Protein 4LUA (pdb70)

Nearest PDB structures (foldseek):
  4lua-assembly1_A  TM=1.006E+00  e=2.591E-33  Staphylococcus aureus subsp. aureus Mu50
  3g8w-assembly1_A  TM=9.025E-01  e=7.851E-16  Staphylococcus epidermidis ATCC 12228
  6vfn-assembly1_A  TM=7.934E-01  e=1.451E-07  Bacillus thuringiensis
  3pzj-assembly1_B  TM=7.768E-01  e=7.915E-08  Chromobacterium violaceum
  3pzj-assembly1_A  TM=7.759E-01  e=3.603E-07  Chromobacterium violaceum

Sequence (156 aa):
AMMIEIKTLTNNDFNEEYKRLVSTVNEEFTQDSHYSQTMTDTLIHDILNKCIVFGCYENETLIATAALEQIREHKSLIKYNFVTNNDKSINSELINFIINYARQNNYESLLTSIVSNNIGAKVFYSSALGFDILGFEKNAIKIGNTYFDEHWLFYDLIN

Radius of gyration: 14.68 Å; Cα contacts (8 Å, |Δi|>4): 293; chains: 1; bounding b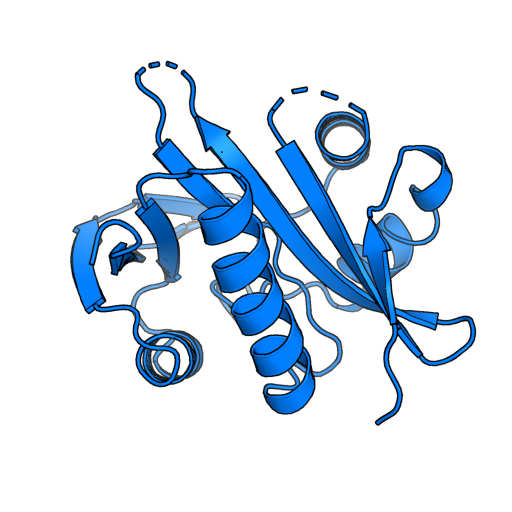ox: 32×39×36 Å

InterPro domains:
  IPR000182 GNAT domain [PS51186] (2-163)
  IPR016181 Acyl-CoA N-acyltransferase [SSF55729] (1-159)
  IPR052742 Mitochondrial N-acetyltransferase [PTHR43138] (1-163)

Secondary structure (DSSP, 8-state):
---EEEE--GGGHHHHHHHHHHH-S-TTS-SS------HHHHHHHH--EEEEEEEETTEEEEEEEEEEE---EEEEEEEEEGGG-HHHHHHHHHHHHHHHHHTT-SEEEEEEETT-HHHHHHHHHTT-EEEEEEEEEEEETTEEEEEEEEEEES--

CATH classification: 3.40.630.30

Organism: Staphylococcus aureus (strain Mu50 / ATCC 700699) (NCBI:txid158878)

Structure (mmCIF, N/CA/C/O backbone):
data_4LUA
#
_entry.id   4LUA
#
_cell.length_a   84.939
_cell.length_b   84.939
_cell.length_c   49.070
_cell.angle_alpha   90.00
_cell.angle_beta   90.00
_cell.angle_gamma   90.00
#
_symmetry.space_group_name_H-M   'P 43 21 2'
#
loop_
_entity.id
_entity.type
_entity.pdbx_description
1 polymer N-acetyltransferase
2 non-polymer GLYCEROL
3 water water
#
loop_
_atom_site.group_PDB
_atom_site.id
_atom_site.type_symbol
_atom_site.label_atom_id
_atom_site.label_alt_id
_atom_site.label_comp_id
_atom_site.label_asym_id
_atom_site.label_entity_id
_atom_site.label_seq_id
_atom_site.pdbx_PDB_ins_code
_atom_site.Cartn_x
_atom_site.Cartn_y
_atom_site.Cartn_z
_atom_site.occupancy
_atom_site.B_iso_or_equiv
_atom_site.auth_seq_id
_atom_site.auth_comp_id
_atom_site.auth_asym_id
_atom_site.auth_atom_id
_atom_site.pdbx_PDB_model_num
ATOM 1 N N . ALA A 1 3 ? -40.285 6.850 10.812 1.00 51.82 0 ALA A N 1
ATOM 2 C CA . ALA A 1 3 ? -39.048 7.603 11.064 1.00 49.81 0 ALA A CA 1
ATOM 3 C C . ALA A 1 3 ? -38.449 8.322 9.834 1.00 44.77 0 ALA A C 1
ATOM 4 O O . ALA A 1 3 ? -38.490 7.834 8.689 1.00 42.20 0 ALA A O 1
ATOM 6 N N . MET A 1 4 ? -37.890 9.498 10.094 1.00 34.22 1 MET A N 1
ATOM 7 C CA A MET A 1 4 ? -37.347 10.377 9.071 0.66 31.36 1 MET A CA 1
ATOM 8 C CA B MET A 1 4 ? -37.330 10.301 9.025 0.34 30.37 1 MET A CA 1
ATOM 9 C C . MET A 1 4 ? -35.801 10.270 9.056 1.00 21.08 1 MET A C 1
ATOM 10 O O . MET A 1 4 ? -35.158 10.858 9.944 1.00 24.96 1 MET A O 1
ATOM 19 N N . ILE A 1 5 ? -35.218 9.562 8.080 1.00 19.73 2 ILE A N 1
ATOM 20 C CA . ILE A 1 5 ? -33.795 9.312 8.033 1.00 18.92 2 ILE A CA 1
ATOM 21 C C . ILE A 1 5 ? -33.145 9.867 6.781 1.00 19.00 2 ILE A C 1
ATOM 22 O O . ILE A 1 5 ? -33.695 9.777 5.652 1.00 21.42 2 ILE A O 1
ATOM 27 N N . GLU A 1 6 ? -31.940 10.382 6.965 1.00 18.24 3 GLU A N 1
ATOM 28 C CA . GLU A 1 6 ? -31.047 10.749 5.856 1.00 17.94 3 GLU A CA 1
ATOM 29 C C . GLU A 1 6 ? -29.917 9.720 5.831 1.00 17.44 3 GLU A C 1
ATOM 30 O O . GLU A 1 6 ? -29.396 9.370 6.904 1.00 18.13 3 GLU A O 1
ATOM 36 N N . ILE A 1 7 ? -29.574 9.164 4.672 1.00 17.12 4 ILE A N 1
ATOM 37 C CA . ILE A 1 7 ? -28.429 8.261 4.591 1.00 16.97 4 ILE A CA 1
ATOM 38 C C . ILE A 1 7 ? -27.257 9.084 4.051 1.00 18.82 4 ILE A C 1
ATOM 39 O O . ILE A 1 7 ? -27.354 9.721 2.985 1.00 17.74 4 ILE A O 1
ATOM 44 N N . LYS A 1 8 ? -26.172 9.123 4.843 1.00 17.75 5 LYS A N 1
ATOM 45 C CA . LYS A 1 8 ? -24.995 9.934 4.548 1.00 18.54 5 LYS A CA 1
ATOM 46 C C . LYS A 1 8 ? -23.785 9.051 4.383 1.00 21.04 5 LYS A C 1
ATOM 47 O O . LYS A 1 8 ? -23.701 7.952 4.957 1.00 19.68 5 LYS A O 1
ATOM 53 N N . THR A 1 9 ? -22.843 9.510 3.582 1.00 20.47 6 THR A N 1
ATOM 54 C CA . THR A 1 9 ? -21.564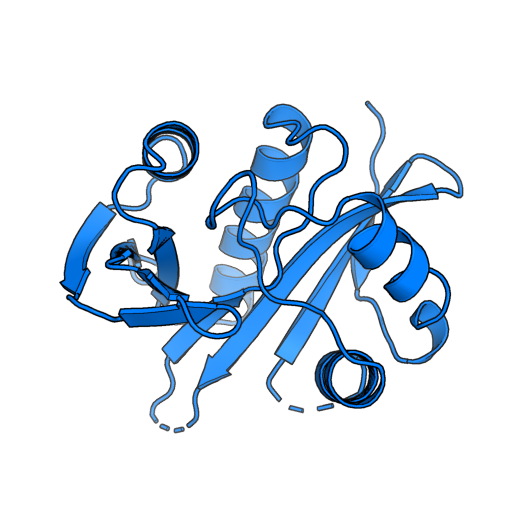 8.830 3.529 1.00 20.44 6 THR A CA 1
ATOM 55 C C . THR A 1 9 ? -20.779 9.375 4.706 1.00 24.38 6 THR A C 1
ATOM 56 O O . THR A 1 9 ? -20.692 10.601 4.924 1.00 27.45 6 THR A O 1
ATOM 60 N N . LEU A 1 10 ? -20.152 8.483 5.455 1.00 21.31 7 LEU A N 1
ATOM 61 C CA . LEU A 1 10 ? -19.377 8.878 6.631 1.00 22.57 7 LEU A CA 1
ATOM 62 C C . LEU A 1 10 ? -17.935 8.984 6.219 1.00 24.43 7 LEU A C 1
ATOM 63 O O . LEU A 1 10 ? -17.469 8.263 5.328 1.00 26.33 7 LEU A O 1
ATOM 68 N N . THR A 1 11 ? -17.227 9.900 6.846 1.00 24.90 8 THR A N 1
ATOM 69 C CA . THR A 1 11 ? -15.784 10.062 6.637 1.00 26.75 8 THR A CA 1
ATOM 70 C C . THR A 1 11 ? -15.055 10.084 7.991 1.00 28.42 8 THR A C 1
ATOM 71 O O . THR A 1 11 ? -15.664 9.823 9.035 1.00 27.13 8 THR A O 1
ATOM 75 N N . ASN A 1 12 ? -13.760 10.414 7.970 1.00 30.15 9 ASN A N 1
ATOM 76 C CA . ASN A 1 12 ? -12.961 10.493 9.194 1.00 31.62 9 ASN A CA 1
ATOM 77 C C . ASN A 1 12 ? -13.536 11.446 10.222 1.00 34.71 9 ASN A C 1
ATOM 78 O O . ASN A 1 12 ? -13.385 11.265 11.469 1.00 33.73 9 ASN A O 1
ATOM 83 N N . ASN A 1 13 ? -14.191 12.472 9.696 1.00 31.87 10 ASN A N 1
ATOM 84 C CA . ASN A 1 13 ? -14.791 13.465 10.563 1.00 40.35 10 ASN A CA 1
ATOM 85 C C . ASN A 1 13 ? -15.980 12.954 11.335 1.00 37.16 10 ASN A C 1
ATOM 86 O O . ASN A 1 13 ? -16.503 13.671 12.204 1.00 37.75 10 ASN A O 1
ATOM 91 N N . ASP A 1 14 ? -16.424 11.735 11.030 1.00 29.64 11 ASP A N 1
ATOM 92 C CA . ASP A 1 14 ? -17.530 11.134 11.773 1.00 33.22 11 ASP A CA 1
ATOM 93 C C . ASP A 1 14 ? -17.071 10.120 12.784 1.00 28.94 11 ASP A C 1
ATOM 94 O O . ASP A 1 14 ? -17.909 9.445 13.469 1.00 28.20 11 ASP A O 1
ATOM 99 N N . PHE A 1 15 ? -15.743 10.032 12.924 1.00 30.35 12 PHE A N 1
ATOM 100 C CA . PHE A 1 15 ? -15.167 9.075 13.863 1.00 31.12 12 PHE A CA 1
ATOM 101 C C . PHE A 1 15 ? -15.873 9.049 15.252 1.00 31.53 12 PHE A C 1
ATOM 102 O O . PHE A 1 15 ? -16.352 7.993 15.710 1.00 31.95 12 PHE A O 1
ATOM 110 N N . ASN A 1 16 ? -15.940 10.209 15.908 1.00 32.82 13 ASN A N 1
ATOM 111 C CA . ASN A 1 16 ? -16.512 10.300 17.259 1.00 33.69 13 ASN A CA 1
ATOM 112 C C . ASN A 1 16 ? -17.901 9.687 17.339 1.00 31.93 13 ASN A C 1
ATOM 113 O O . ASN A 1 16 ? -18.145 8.769 18.168 1.00 32.02 13 ASN A O 1
ATOM 118 N N . GLU A 1 17 ? -18.741 10.082 16.373 1.00 30.40 14 GLU A N 1
ATOM 119 C CA A GLU A 1 17 ? -20.141 9.634 16.339 0.39 28.84 14 GLU A CA 1
ATOM 120 C CA B GLU A 1 17 ? -20.128 9.651 16.366 0.61 28.89 14 GLU A CA 1
ATOM 121 C C . GLU A 1 17 ? -20.206 8.158 16.035 1.00 27.56 14 GLU A C 1
ATOM 122 O O . GLU A 1 17 ? -21.033 7.401 16.630 1.00 27.05 14 GLU A O 1
ATOM 133 N N . TYR A 1 18 ? -19.336 7.726 15.122 1.00 27.23 15 TYR A N 1
ATOM 134 C CA . TYR A 1 18 ? -19.401 6.336 14.686 1.00 26.15 15 TYR A CA 1
ATOM 135 C C . TYR A 1 18 ? -19.052 5.532 15.918 1.00 27.23 15 TYR A C 1
ATOM 136 O O . TYR A 1 18 ? -19.710 4.517 16.266 1.00 26.62 15 TYR A O 1
ATOM 145 N N . LYS A 1 19 ? -18.034 6.005 16.631 1.00 29.09 16 LYS A N 1
ATOM 146 C CA . LYS A 1 19 ? -17.517 5.153 17.675 1.00 33.04 16 LYS A CA 1
ATOM 147 C C . LYS A 1 19 ? -18.560 5.114 18.788 1.00 30.60 16 LYS A C 1
ATOM 148 O O . LYS A 1 19 ? -18.772 4.044 19.410 1.00 31.15 16 LYS A O 1
ATOM 154 N N . ARG A 1 20 ? -19.311 6.216 18.946 1.00 30.49 17 ARG A N 1
ATOM 155 C CA . ARG A 1 20 ? -20.319 6.217 19.996 1.00 30.86 17 ARG A CA 1
ATOM 156 C C . ARG A 1 20 ? -21.425 5.237 19.618 1.00 29.04 17 ARG A C 1
ATOM 157 O O . ARG A 1 20 ? -21.943 4.507 20.488 1.00 29.89 17 ARG A O 1
ATOM 165 N N . LEU A 1 21 ? -21.777 5.205 18.336 1.00 27.25 18 LEU A N 1
ATOM 166 C CA . LEU A 1 21 ? -22.894 4.314 17.980 1.00 25.72 18 LEU A CA 1
ATOM 167 C C . LEU A 1 21 ? -22.502 2.854 18.169 1.00 25.83 18 LEU A C 1
ATOM 168 O O . LEU A 1 21 ? -23.251 2.018 18.772 1.00 26.52 18 LEU A O 1
ATOM 173 N N . VAL A 1 22 ? -21.354 2.492 17.593 1.00 26.06 19 VAL A N 1
ATOM 174 C CA . VAL A 1 22 ? -21.012 1.071 17.590 1.00 26.20 19 VAL A CA 1
ATOM 175 C C . VAL A 1 22 ? -20.710 0.547 18.986 1.00 28.01 19 VAL A C 1
ATOM 176 O O . VAL A 1 22 ? -21.037 -0.625 19.281 1.00 32.29 19 VAL A O 1
ATOM 180 N N . SER A 1 23 ? -20.139 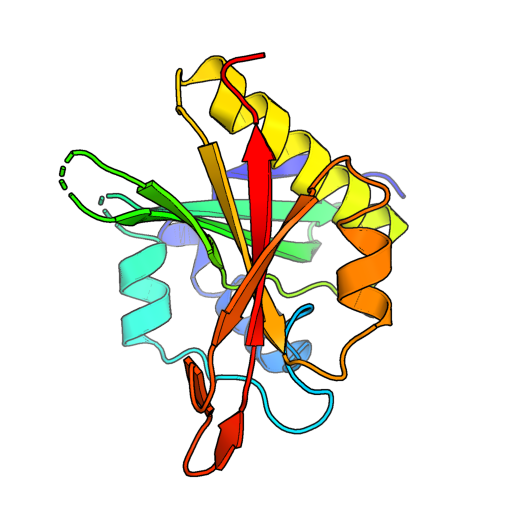1.379 19.851 1.00 29.91 20 SER A N 1
ATOM 181 C CA . SER A 1 23 ? -19.914 0.925 21.211 1.00 39.67 20 SER A CA 1
ATOM 182 C C . SER A 1 23 ? -21.234 0.859 21.981 1.00 41.24 20 SER A C 1
ATOM 183 O O . SER A 1 23 ? -21.371 0.027 22.872 1.00 47.25 20 SER A O 1
ATOM 186 N N . THR A 1 24 ? -22.222 1.684 21.616 1.00 34.86 21 THR A N 1
ATOM 187 C CA . THR A 1 24 ? -23.472 1.690 22.385 1.00 30.16 21 THR A CA 1
ATOM 188 C C . THR A 1 24 ? -24.406 0.551 21.935 1.00 33.19 21 THR A C 1
ATOM 189 O O . THR A 1 24 ? -24.999 -0.187 22.728 1.00 33.63 21 THR A O 1
ATOM 193 N N . VAL A 1 25 ? -24.490 0.380 20.631 1.00 26.96 22 VAL A N 1
ATOM 194 C CA . VAL A 1 25 ? -25.277 -0.717 20.072 1.00 25.76 22 VAL A CA 1
ATOM 195 C C . VAL A 1 25 ? -24.667 -2.115 20.424 1.00 26.70 22 VAL A C 1
ATOM 196 O O . VAL A 1 25 ? -25.388 -3.052 20.841 1.00 29.51 22 VAL A O 1
ATOM 200 N N . ASN A 1 26 ? -23.362 -2.235 20.234 1.00 27.70 23 ASN A N 1
ATOM 201 C CA . ASN A 1 26 ? -22.547 -3.373 20.632 1.00 29.50 23 ASN A CA 1
ATOM 202 C C . ASN A 1 26 ? -22.787 -4.606 19.727 1.00 28.92 23 ASN A C 1
ATOM 203 O O . ASN A 1 26 ? -21.838 -5.193 19.189 1.00 27.83 23 ASN A O 1
ATOM 208 N N . GLU A 1 27 ? -24.049 -4.970 19.555 1.00 24.79 24 GLU A N 1
ATOM 209 C CA . GLU A 1 27 ? -24.422 -6.152 18.776 1.00 23.01 24 GLU A CA 1
ATOM 210 C C . GLU A 1 27 ? -24.477 -5.805 17.276 1.00 21.65 24 GLU A C 1
ATOM 211 O O . GLU A 1 27 ? -25.230 -4.908 16.824 1.00 22.13 24 GLU A O 1
ATOM 217 N N . GLU A 1 28 ? -23.699 -6.534 16.490 1.00 21.14 25 GLU A N 1
ATOM 218 C CA . GLU A 1 28 ? -23.753 -6.391 15.023 1.00 19.74 25 GLU A CA 1
ATOM 219 C C . GLU A 1 28 ? -24.936 -7.207 14.495 1.00 17.69 25 GLU A C 1
ATOM 220 O O . GLU A 1 28 ? -25.181 -8.315 14.967 1.00 17.30 25 GLU A O 1
ATOM 226 N N . PHE A 1 29 ? -25.680 -6.627 13.533 1.00 16.47 26 PHE A N 1
ATOM 227 C CA . PHE A 1 29 ? -26.980 -7.218 13.136 1.00 14.64 26 PHE A CA 1
ATOM 228 C C . PHE A 1 29 ? -26.915 -8.671 12.637 1.00 13.65 26 PHE A C 1
ATOM 229 O O . PHE A 1 29 ? -27.904 -9.401 12.820 1.00 13.16 26 PHE A O 1
ATOM 237 N N . THR A 1 30 ? -25.803 -9.067 12.028 1.00 13.43 27 THR A N 1
ATOM 238 C CA . THR A 1 30 ? -25.676 -10.446 11.522 1.00 12.25 27 THR A CA 1
ATOM 239 C C . THR A 1 30 ? -24.901 -11.340 12.425 1.00 17.60 27 THR A C 1
ATOM 240 O O . THR A 1 30 ? -24.706 -12.511 12.071 1.00 16.07 27 THR A O 1
ATOM 244 N N . GLN A 1 31 ? -24.453 -10.858 13.596 1.00 15.19 28 GLN A N 1
ATOM 245 C CA . GLN A 1 31 ? -23.659 -11.699 14.489 1.00 16.42 28 GLN A CA 1
ATOM 246 C C . GLN A 1 31 ? -24.482 -12.115 15.702 1.00 17.96 28 GLN A C 1
ATOM 247 O O . GLN A 1 31 ? -25.706 -12.283 15.592 1.00 17.24 28 GLN A O 1
ATOM 253 N N . ASP A 1 32 ? -23.856 -12.360 16.849 1.00 18.43 29 ASP A N 1
ATOM 254 C CA . ASP A 1 32 ? -24.612 -12.921 17.956 1.00 18.72 29 ASP A CA 1
ATOM 255 C C . ASP A 1 32 ? -24.994 -11.852 18.988 1.00 19.96 29 ASP A C 1
ATOM 256 O O . ASP A 1 32 ? -24.337 -10.822 19.130 1.00 21.94 29 ASP A O 1
ATOM 261 N N . SER A 1 33 ? -26.076 -12.112 19.710 1.00 19.74 30 SER A N 1
ATOM 262 C CA . SER A 1 33 ? -26.591 -11.190 20.720 1.00 21.19 30 SER A CA 1
ATOM 263 C C . SER A 1 33 ? -25.635 -10.918 21.859 1.00 25.37 30 SER A C 1
ATOM 264 O O . SER A 1 33 ? -25.667 -9.837 22.482 1.00 25.33 30 SER A O 1
ATOM 267 N N . HIS A 1 34 ? -24.782 -11.885 22.147 1.00 23.67 31 HIS A N 1
ATOM 268 C CA . HIS A 1 34 ? -23.750 -11.634 23.148 1.00 25.82 31 HIS A CA 1
ATOM 269 C C . HIS A 1 34 ? -22.352 -11.493 22.533 1.00 26.46 31 HIS A C 1
ATOM 270 O O . HIS A 1 34 ? -21.545 -10.674 23.012 1.00 32.48 31 HIS A O 1
ATOM 277 N N . TYR A 1 35 ? -22.058 -12.298 21.508 1.00 25.39 32 TYR A N 1
ATOM 278 C CA . TYR A 1 35 ? -20.737 -12.223 20.863 1.00 26.35 32 TYR A CA 1
ATOM 279 C C . TYR A 1 35 ? -20.825 -11.459 19.541 1.00 24.63 32 TYR A C 1
ATOM 280 O O . TYR A 1 35 ? -21.412 -11.936 18.590 1.00 23.77 32 TYR A O 1
ATOM 289 N N . SER A 1 36 ? -20.257 -10.251 19.518 1.00 25.70 33 SER A N 1
ATOM 290 C CA . SER A 1 36 ? -20.130 -9.433 18.289 1.00 24.90 33 SER A CA 1
ATOM 291 C C . SER A 1 36 ? -18.749 -8.822 18.297 1.00 26.65 33 SER A C 1
ATOM 292 O O . SER A 1 36 ? -18.165 -8.555 19.352 1.00 29.75 33 SER A O 1
ATOM 295 N N . GLN A 1 37 ? -18.214 -8.587 17.100 1.00 28.89 34 GLN A N 1
ATOM 296 C CA . GLN A 1 37 ? -16.828 -8.164 17.044 1.00 34.32 34 GLN A CA 1
ATOM 297 C C . GLN A 1 37 ? -16.750 -6.716 17.510 1.00 34.93 34 GLN A C 1
ATOM 298 O O . GLN A 1 37 ? -17.648 -5.883 17.231 1.00 30.79 34 GLN A O 1
ATOM 304 N N . THR A 1 38 ? -15.679 -6.439 18.238 1.00 35.25 35 THR A N 1
ATOM 305 C CA . THR A 1 38 ? -15.422 -5.114 18.754 1.00 44.63 35 THR A CA 1
ATOM 306 C C . THR A 1 38 ? -14.720 -4.231 17.725 1.00 43.32 35 THR A C 1
ATOM 307 O O . THR A 1 38 ? -13.938 -4.704 16.896 1.00 44.78 35 THR A O 1
ATOM 311 N N . MET A 1 39 ? -15.061 -2.949 17.762 1.00 44.45 36 MET A N 1
ATOM 312 C CA . MET A 1 39 ? -14.610 -1.996 16.772 1.00 41.56 36 MET A CA 1
ATOM 313 C C . MET A 1 39 ? -13.498 -1.165 17.424 1.00 46.25 36 MET A C 1
ATOM 314 O O . MET A 1 39 ? -13.754 -0.273 18.239 1.00 51.66 36 MET A O 1
ATOM 319 N N . THR A 1 40 ? -12.254 -1.476 17.077 1.00 42.52 37 THR A N 1
ATOM 320 C CA . THR A 1 40 ? -11.122 -0.800 17.681 1.00 43.52 37 THR A CA 1
ATOM 321 C C . THR A 1 40 ? -10.940 0.564 17.023 1.00 46.86 37 THR A C 1
ATOM 322 O O . THR A 1 40 ? -11.441 0.774 15.919 1.00 39.85 37 THR A O 1
ATOM 326 N N . ASP A 1 41 ? -10.230 1.486 17.687 1.00 42.51 38 ASP A N 1
ATOM 327 C CA . ASP A 1 41 ? -9.991 2.815 17.120 1.00 42.86 38 ASP A CA 1
ATOM 328 C C . ASP A 1 41 ? -9.283 2.716 15.770 1.00 42.55 38 ASP A C 1
ATOM 329 O O . ASP A 1 41 ? -9.580 3.471 14.828 1.00 41.35 38 ASP A O 1
ATOM 334 N N . THR A 1 42 ? -8.317 1.804 15.678 1.00 47.33 39 THR A N 1
ATOM 335 C CA . THR A 1 42 ? -7.569 1.660 14.434 1.00 48.57 39 THR A CA 1
ATOM 336 C C . THR A 1 42 ? -8.497 1.200 13.312 1.00 44.81 39 THR A C 1
ATOM 337 O O . THR A 1 42 ? -8.467 1.747 12.204 1.00 42.99 39 THR A O 1
ATOM 341 N N . LEU A 1 43 ? -9.328 0.211 13.614 1.00 45.23 40 LEU A N 1
ATOM 342 C CA . LEU A 1 43 ? -10.303 -0.299 12.649 1.00 39.62 40 LEU A CA 1
ATOM 343 C C . LEU A 1 43 ? -11.260 0.791 12.161 1.00 40.30 40 LEU A C 1
ATOM 344 O O . LEU A 1 43 ? -11.483 0.942 10.935 1.00 35.61 40 LEU A O 1
ATOM 349 N N . ILE A 1 44 ? -11.843 1.523 13.111 1.00 34.40 41 ILE A N 1
ATOM 350 C CA . ILE A 1 44 ? -12.766 2.597 12.788 1.00 33.25 41 ILE A CA 1
ATOM 351 C C . ILE A 1 44 ? -12.064 3.591 11.852 1.00 34.67 41 ILE A C 1
ATOM 352 O O . ILE A 1 44 ? -12.583 3.941 10.783 1.00 33.56 41 ILE A O 1
ATOM 357 N N . HIS A 1 45 ? -10.850 4.032 12.240 1.00 37.54 42 HIS A N 1
ATOM 358 C CA . HIS A 1 45 ? -10.131 4.931 11.350 1.00 39.37 42 HIS A CA 1
ATOM 359 C C . HIS A 1 45 ? -9.928 4.366 9.940 1.00 38.87 42 HIS A C 1
ATOM 360 O O . HIS A 1 45 ? -10.135 5.068 8.934 1.00 38.60 42 HIS A O 1
ATOM 367 N N . ASP A 1 46 ? -9.528 3.099 9.877 1.00 38.29 43 ASP A N 1
ATOM 368 C CA . ASP A 1 46 ? -9.225 2.451 8.618 1.00 38.00 43 ASP A CA 1
ATOM 369 C C . ASP A 1 46 ? -10.461 2.384 7.707 1.00 35.32 43 ASP A C 1
ATOM 370 O O . ASP A 1 46 ? -10.351 2.611 6.500 1.00 40.53 43 ASP A O 1
ATOM 375 N N . ILE A 1 47 ? -11.633 2.109 8.271 1.00 33.02 44 ILE A N 1
ATOM 376 C CA . ILE A 1 47 ? -12.809 2.037 7.382 1.00 30.62 44 ILE A CA 1
ATOM 377 C C . ILE A 1 47 ? -13.305 3.424 6.977 1.00 30.74 44 ILE A C 1
ATOM 378 O O . ILE A 1 47 ? -13.813 3.611 5.846 1.00 29.87 44 ILE A O 1
ATOM 383 N N . LEU A 1 48 ? -13.152 4.401 7.875 1.00 32.05 45 LEU A N 1
ATOM 384 C CA . LEU A 1 48 ? -13.625 5.742 7.515 1.00 32.48 45 LEU A CA 1
ATOM 385 C C . LEU A 1 48 ? -12.660 6.516 6.552 1.00 34.89 45 LEU A C 1
ATOM 386 O O . LEU A 1 48 ? -13.092 7.438 5.857 1.00 35.11 45 LEU A O 1
ATOM 391 N N . ASN A 1 49 ? -11.392 6.119 6.508 1.00 36.79 46 ASN A N 1
ATOM 392 C CA . ASN A 1 49 ? -10.336 6.769 5.702 1.00 39.44 46 ASN A CA 1
ATOM 393 C C . ASN A 1 49 ? -10.244 6.268 4.255 1.00 39.00 46 ASN A C 1
ATOM 394 O O . ASN A 1 49 ? -10.948 5.276 3.881 1.00 37.60 46 ASN A O 1
ATOM 399 N N . LYS A 1 54 ? -10.555 -0.083 -0.538 1.00 44.57 51 LYS A N 1
ATOM 400 C CA . LYS A 1 54 ? -11.911 0.416 -0.789 1.00 48.40 51 LYS A CA 1
ATOM 401 C C . LYS A 1 54 ? -12.973 -0.121 0.201 1.00 44.65 51 LYS A C 1
ATOM 402 O O . LYS A 1 54 ? -13.327 -1.315 0.283 1.00 41.98 51 LYS A O 1
ATOM 408 N N . CYS A 1 55 ? -13.486 0.831 0.955 1.00 35.47 52 CYS A N 1
ATOM 409 C CA . CYS A 1 55 ? -14.515 0.593 1.937 1.00 29.04 52 CYS A CA 1
ATOM 410 C C . CYS A 1 55 ? -15.264 1.886 1.994 1.00 28.48 52 CYS A C 1
ATOM 411 O O . CYS A 1 55 ? -14.653 2.940 2.288 1.00 31.73 52 CYS A O 1
ATOM 414 N N . ILE A 1 56 ? -16.547 1.849 1.731 1.00 24.12 53 ILE A N 1
ATOM 415 C CA . ILE A 1 56 ? -17.371 3.026 1.892 1.00 24.77 53 ILE A CA 1
ATOM 416 C C . ILE A 1 56 ? -18.329 2.751 3.047 1.00 21.74 53 ILE A C 1
ATOM 417 O O . ILE A 1 56 ? -18.917 1.670 3.157 1.00 20.69 53 ILE A O 1
ATOM 422 N N . VAL A 1 57 ? -18.466 3.720 3.935 1.00 22.25 54 VAL A N 1
ATOM 423 C CA . VAL A 1 57 ? -19.293 3.578 5.141 1.00 20.86 54 VAL A CA 1
ATOM 424 C C . VAL A 1 57 ? -20.486 4.499 5.116 1.00 19.94 54 VAL A C 1
ATOM 425 O O . VAL A 1 57 ? -20.367 5.697 4.818 1.00 21.29 54 VAL A O 1
ATOM 429 N N . PHE A 1 58 ? -21.670 3.946 5.419 1.00 17.77 55 PHE A N 1
ATOM 430 C CA . PHE A 1 58 ? -22.887 4.752 5.383 1.00 16.87 55 PHE A CA 1
ATOM 431 C C . PHE A 1 58 ? -23.477 4.879 6.767 1.00 16.36 55 PHE A C 1
ATOM 432 O O . PHE A 1 58 ? -23.435 3.870 7.554 1.00 18.67 55 PHE A O 1
ATOM 440 N N . GLY A 1 59 ? -24.085 6.042 7.034 1.00 17.32 56 GLY A N 1
ATOM 441 C CA . GLY A 1 59 ? -24.780 6.219 8.317 1.00 18.89 56 GLY A CA 1
ATOM 442 C C . GLY A 1 59 ? -26.197 6.710 8.116 1.00 19.39 56 GLY A C 1
ATOM 443 O O . GLY A 1 59 ? -26.440 7.507 7.236 1.00 20.25 56 GLY A O 1
ATOM 444 N N . CYS A 1 60 ? -27.138 6.204 8.910 1.00 16.72 57 CYS A N 1
ATOM 445 C CA . CYS A 1 60 ? -28.506 6.714 8.872 1.00 15.09 57 CYS A CA 1
ATOM 446 C C . CYS A 1 60 ? -28.654 7.712 10.017 1.00 14.78 57 CYS A C 1
ATOM 447 O O . CYS A 1 60 ? -28.376 7.405 11.207 1.00 17.63 57 CYS A O 1
ATOM 450 N N . TYR A 1 61 ? -29.116 8.915 9.663 1.00 16.31 58 TYR A N 1
ATOM 451 C CA . TYR A 1 61 ? -29.325 9.957 10.677 1.00 18.24 58 TYR A CA 1
ATOM 452 C C . TYR A 1 61 ? -30.799 10.283 10.841 1.00 20.44 58 TYR A C 1
ATOM 453 O O . TYR A 1 61 ? -31.501 10.500 9.850 1.00 21.47 58 TYR A O 1
ATOM 462 N N . GLU A 1 62 ? -31.210 10.418 12.100 1.00 20.03 59 GLU A N 1
ATOM 463 C CA . GLU A 1 62 ? -32.515 11.036 12.420 1.00 19.87 59 GLU A CA 1
ATOM 464 C C . GLU A 1 62 ? -32.164 12.326 13.128 1.00 22.37 59 GLU A C 1
ATOM 465 O O . GLU A 1 62 ? -31.650 12.284 14.266 1.00 23.71 59 GLU A O 1
ATOM 471 N N . ASN A 1 63 ? -32.400 13.452 12.444 1.00 22.42 60 ASN A N 1
ATOM 472 C CA . ASN A 1 63 ? -32.049 14.787 12.961 1.00 23.91 60 ASN A CA 1
ATOM 473 C C . ASN A 1 63 ? -30.533 14.848 13.228 1.00 28.48 60 ASN A C 1
ATOM 474 O O . ASN A 1 63 ? -29.759 14.767 12.277 1.00 30.68 60 ASN A O 1
ATOM 479 N N . GLU A 1 64 ? -30.096 14.973 14.493 1.00 27.64 61 GLU A N 1
ATOM 480 C CA . GLU A 1 64 ? -28.653 15.061 14.729 1.00 28.87 61 GLU A CA 1
ATOM 481 C C . GLU A 1 64 ? -28.002 13.728 15.067 1.00 32.47 61 GLU A C 1
ATOM 482 O O . GLU A 1 64 ? -26.769 13.663 15.221 1.00 34.35 61 GLU A O 1
ATOM 488 N N . THR A 1 65 ? -28.823 12.675 15.181 1.00 24.08 62 THR A N 1
ATOM 489 C CA . THR A 1 65 ? -28.390 11.404 15.785 1.00 22.27 62 THR A CA 1
ATOM 490 C C . THR A 1 65 ? -28.089 10.313 14.774 1.00 23.28 62 THR A C 1
ATOM 491 O O . THR A 1 65 ? -28.916 10.004 13.933 1.00 22.50 62 THR A O 1
ATOM 495 N N . LEU A 1 66 ? -26.880 9.749 14.839 1.00 22.13 63 LEU A N 1
ATOM 496 C CA . LEU A 1 66 ? -26.526 8.587 14.032 1.00 19.41 63 LEU A CA 1
ATOM 497 C C . LEU A 1 66 ? -27.177 7.362 14.659 1.00 19.67 63 LEU A C 1
ATOM 498 O O . LEU A 1 66 ? -26.897 6.999 15.840 1.00 22.08 63 LEU A O 1
ATOM 503 N N . ILE A 1 67 ? -28.073 6.720 13.912 1.00 17.10 64 ILE A N 1
ATOM 504 C CA . ILE A 1 67 ? -28.819 5.592 14.487 1.00 16.49 64 ILE A CA 1
ATOM 505 C C . ILE A 1 67 ? -28.514 4.234 13.900 1.00 17.38 64 ILE A C 1
ATOM 506 O O . ILE A 1 67 ? -28.922 3.217 14.454 1.00 18.91 64 ILE A O 1
ATOM 511 N N . ALA A 1 68 ? -27.800 4.203 12.778 1.00 16.33 65 ALA A N 1
ATOM 512 C CA . ALA A 1 68 ? -27.472 2.921 12.154 1.00 14.70 65 ALA A CA 1
ATOM 513 C C . ALA A 1 68 ? -26.331 3.113 11.186 1.00 14.66 65 ALA A C 1
ATOM 514 O O . ALA A 1 68 ? -26.108 4.232 10.674 1.00 16.20 65 ALA A O 1
ATOM 51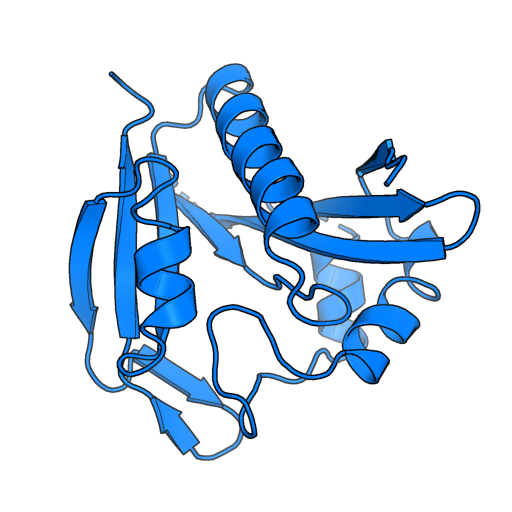6 N N . THR A 1 69 ? -25.603 2.021 10.932 1.00 13.82 66 THR A N 1
ATOM 517 C CA . THR A 1 69 ? -24.517 2.092 9.950 1.00 15.69 66 THR A CA 1
ATOM 518 C C . THR A 1 69 ? -24.323 0.739 9.285 1.00 13.77 66 THR A C 1
ATOM 519 O O . THR A 1 69 ? -24.676 -0.296 9.874 1.00 13.62 66 THR A O 1
ATOM 523 N N . ALA A 1 70 ? -23.770 0.777 8.053 1.00 13.85 67 ALA A N 1
ATOM 524 C CA . ALA A 1 70 ? -23.195 -0.447 7.461 1.00 12.81 67 ALA A CA 1
ATOM 525 C C . ALA A 1 70 ? -22.118 0.015 6.497 1.00 14.44 67 ALA A C 1
ATOM 526 O O . ALA A 1 70 ? -22.152 1.160 6.048 1.00 15.56 67 ALA A O 1
ATOM 528 N N . ALA A 1 71 ? -21.175 -0.889 6.204 1.00 14.59 68 ALA A N 1
ATOM 529 C CA . ALA A 1 71 ? -20.055 -0.603 5.306 1.00 16.01 68 ALA A CA 1
ATOM 530 C C . ALA A 1 71 ? -20.085 -1.616 4.125 1.00 15.52 68 ALA A C 1
ATOM 531 O O . ALA A 1 71 ? -20.537 -2.766 4.239 1.00 16.95 68 ALA A O 1
ATOM 533 N N . LEU A 1 72 ? -19.630 -1.129 2.977 1.00 15.92 69 LEU A N 1
ATOM 534 C CA . LEU A 1 72 ? -19.522 -1.953 1.810 1.00 16.97 69 LEU A CA 1
ATOM 535 C C . LEU A 1 72 ? -18.017 -1.993 1.552 1.00 19.20 69 LEU A C 1
ATOM 536 O O . LEU A 1 72 ? -17.392 -0.978 1.194 1.00 21.37 69 LEU A O 1
ATOM 541 N N . GLU A 1 73 ? -17.449 -3.190 1.690 1.00 18.43 70 GLU A N 1
ATOM 542 C CA . GLU A 1 73 ? -15.995 -3.358 1.562 1.00 24.94 70 GLU A CA 1
ATOM 543 C C . GLU A 1 73 ? -15.737 -4.098 0.259 1.00 29.07 70 GLU A C 1
ATOM 544 O O . GLU A 1 73 ? -16.318 -5.161 0.010 1.00 25.03 70 GLU A O 1
ATOM 550 N N . GLN A 1 74 ? -14.887 -3.548 -0.599 1.00 26.30 71 GLN A N 1
ATOM 551 C CA . GLN A 1 74 ? -14.481 -4.284 -1.777 1.00 30.64 71 GLN A CA 1
ATOM 552 C C . GLN A 1 74 ? -13.207 -5.082 -1.437 1.00 34.91 71 GLN A C 1
ATOM 553 O O . GLN A 1 74 ? -12.162 -4.488 -1.069 1.00 43.20 71 GLN A O 1
ATOM 559 N N . ILE A 1 75 ? -13.274 -6.392 -1.597 1.00 32.30 72 ILE A N 1
ATOM 560 C CA . ILE A 1 75 ? -12.110 -7.262 -1.494 1.00 38.71 72 I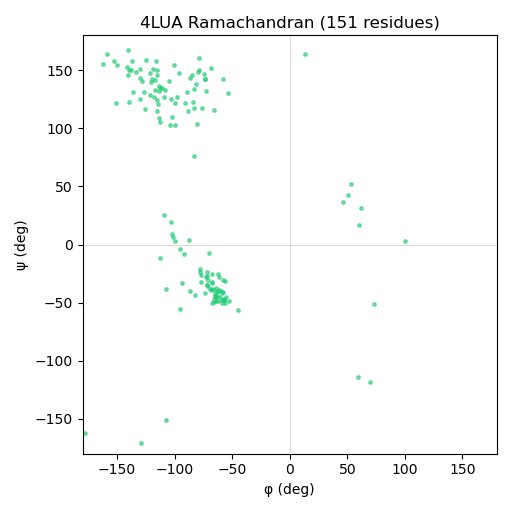LE A CA 1
ATOM 561 C C . ILE A 1 75 ? -11.364 -7.270 -2.824 1.00 46.07 72 ILE A C 1
ATOM 562 O O . ILE A 1 75 ? -11.925 -7.739 -3.829 1.00 53.74 72 ILE A O 1
ATOM 567 N N . ARG A 1 76 ? -10.113 -6.804 -2.844 1.00 57.90 73 ARG A N 1
ATOM 568 C CA . ARG A 1 76 ? -9.326 -6.856 -4.089 1.00 60.70 73 ARG A CA 1
ATOM 569 C C . ARG A 1 76 ? -8.234 -7.944 -4.130 1.00 58.52 73 ARG A C 1
ATOM 570 O O . ARG A 1 76 ? -7.799 -8.449 -3.096 1.00 56.80 73 ARG A O 1
ATOM 578 N N . GLU A 1 81 ? -9.531 -9.030 -9.756 1.00 30.00 78 GLU A N 1
ATOM 579 C CA . GLU A 1 81 ? -10.961 -9.187 -9.541 1.00 30.00 78 GLU A CA 1
ATOM 580 C C . GLU A 1 81 ? -11.376 -8.691 -8.165 1.00 30.00 78 GLU A C 1
ATOM 581 O O . GLU A 1 81 ? -10.544 -8.510 -7.279 1.00 30.00 78 GLU A O 1
ATOM 587 N N . HIS A 1 82 ? -12.675 -8.476 -7.995 1.00 52.95 79 HIS A N 1
ATOM 588 C CA . HIS A 1 82 ? -13.192 -7.918 -6.756 1.00 56.28 79 HIS A CA 1
ATOM 589 C C . HIS A 1 82 ? -14.512 -8.554 -6.345 1.00 48.75 79 HIS A C 1
ATOM 590 O O . HIS A 1 82 ? -15.282 -9.026 -7.177 1.00 49.18 79 HIS A O 1
ATOM 597 N N . LYS A 1 83 ? -14.758 -8.552 -5.044 1.00 41.71 80 LYS A N 1
ATOM 598 C CA . LYS A 1 83 ? -16.036 -8.943 -4.481 1.00 35.94 80 LYS A CA 1
ATOM 599 C C . LYS A 1 83 ? -16.412 -7.825 -3.526 1.00 31.48 80 LYS A C 1
ATOM 600 O O . LYS A 1 83 ? -15.532 -7.184 -2.969 1.00 36.92 80 LYS A O 1
ATOM 606 N N . SER A 1 84 ? -17.703 -7.591 -3.325 1.00 26.42 81 SER A N 1
ATOM 607 C CA . SER A 1 84 ? -18.118 -6.630 -2.325 1.00 22.05 81 SER A CA 1
ATOM 608 C C . SER A 1 84 ? -18.928 -7.252 -1.183 1.00 21.06 81 SER A C 1
ATOM 609 O O . SER A 1 84 ? -19.800 -7.986 -1.446 1.00 24.56 81 SER A O 1
ATOM 612 N N . LEU A 1 85 ? -18.578 -6.912 0.048 1.00 17.89 82 LEU A N 1
ATOM 613 C CA . LEU A 1 85 ? -19.196 -7.518 1.249 1.00 16.38 82 LEU A CA 1
ATOM 614 C C . LEU A 1 85 ? -19.828 -6.465 2.071 1.00 17.06 82 LEU A C 1
ATOM 615 O O . LEU A 1 85 ? -19.253 -5.419 2.275 1.00 19.20 82 LEU A O 1
ATOM 620 N N . ILE A 1 86 ? -21.000 -6.777 2.618 1.00 14.90 83 ILE A N 1
ATOM 621 C CA . ILE A 1 86 ? -21.587 -5.859 3.608 1.00 15.10 83 ILE A CA 1
ATOM 622 C C . ILE A 1 86 ? -21.054 -6.281 4.963 1.00 14.95 83 ILE A C 1
ATOM 623 O O . ILE A 1 86 ? -21.044 -7.480 5.289 1.00 16.53 83 ILE A O 1
ATOM 628 N N . LYS A 1 87 ? -20.563 -5.293 5.712 1.00 14.48 84 LYS A N 1
ATOM 629 C CA . LYS A 1 87 ? -19.899 -5.509 7.005 1.00 15.00 84 LYS A CA 1
ATOM 630 C C . LYS A 1 87 ? -20.305 -4.416 7.976 1.00 13.19 84 LYS A C 1
ATOM 631 O O . LYS A 1 87 ? -20.820 -3.345 7.584 1.00 15.31 84 LYS A O 1
ATOM 637 N N . TYR A 1 88 ? -19.984 -4.652 9.248 1.00 14.01 85 TYR A N 1
ATOM 638 C CA . TYR A 1 88 ? -20.074 -3.593 10.286 1.00 14.49 85 TYR A CA 1
ATOM 639 C C . TYR A 1 88 ? -21.455 -2.947 10.292 1.00 15.80 85 TYR A C 1
ATOM 640 O O . TYR A 1 88 ? -21.588 -1.713 10.286 1.00 14.40 85 TYR A O 1
ATOM 649 N N . ASN A 1 89 ? -22.479 -3.783 10.369 1.00 13.21 86 ASN A N 1
ATOM 650 C CA . ASN A 1 89 ? -23.879 -3.294 10.324 1.00 12.70 86 ASN A CA 1
ATOM 651 C C . ASN A 1 89 ? -24.378 -3.242 11.751 1.00 13.88 86 ASN A C 1
ATOM 652 O O . ASN A 1 89 ? -24.663 -4.285 12.374 1.00 13.80 86 ASN A O 1
ATOM 657 N N . PHE A 1 90 ? -24.422 -2.028 12.318 1.00 13.48 87 PHE A N 1
ATOM 658 C CA . PHE A 1 90 ? -24.940 -1.837 13.682 1.00 14.81 87 PHE A CA 1
ATOM 659 C C . PHE A 1 90 ? -26.150 -0.950 13.597 1.00 16.01 87 PHE A C 1
ATOM 660 O O . PHE A 1 90 ? -26.082 0.143 13.010 1.00 15.40 87 PHE A O 1
ATOM 668 N N . VAL A 1 91 ? -27.270 -1.411 14.166 1.00 14.50 88 VAL A N 1
ATOM 669 C CA . VAL A 1 91 ? -28.538 -0.691 14.005 1.00 15.02 88 VAL A CA 1
ATOM 670 C C . VAL A 1 91 ? -29.156 -0.521 15.389 1.00 16.77 88 VAL A C 1
ATOM 671 O O . VAL A 1 91 ? -29.322 -1.517 16.095 1.00 17.99 88 VAL A O 1
ATOM 675 N N . THR A 1 92 ? -29.479 0.716 15.799 1.00 16.10 89 THR A N 1
ATOM 676 C CA . THR A 1 92 ? -30.130 0.935 17.091 1.00 16.44 89 THR A CA 1
ATOM 677 C C . THR A 1 92 ? -31.387 0.066 17.175 1.00 16.32 89 THR A C 1
ATOM 678 O O . THR A 1 92 ? -32.185 0.048 16.255 1.00 19.47 89 THR A O 1
ATOM 682 N N . ASN A 1 93 ? 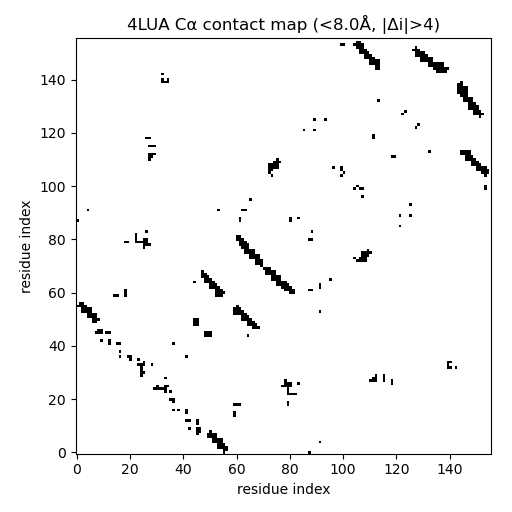-31.513 -0.662 18.297 1.00 20.93 90 ASN A N 1
ATOM 683 C CA . ASN A 1 93 ? -32.666 -1.554 18.556 1.00 21.19 90 ASN A CA 1
ATOM 684 C C . ASN A 1 93 ? -32.839 -2.667 17.509 1.00 22.53 90 ASN A C 1
ATOM 685 O O . ASN A 1 93 ? -33.923 -3.271 17.448 1.00 21.56 90 ASN A O 1
ATOM 690 N N . ASN A 1 94 ? -31.817 -2.961 16.698 1.00 20.07 91 ASN A N 1
ATOM 691 C CA . ASN A 1 94 ? -31.968 -3.900 15.560 1.00 18.19 91 ASN A CA 1
ATOM 692 C C . ASN A 1 94 ? -33.208 -3.633 14.735 1.00 21.61 91 ASN A C 1
ATOM 693 O O . ASN A 1 94 ? -33.914 -4.568 14.247 1.00 23.55 91 ASN A O 1
ATOM 698 N N . ASP A 1 95 ? -33.537 -2.348 14.588 1.00 19.43 92 ASP A N 1
ATOM 699 C CA . ASP A 1 95 ? -34.747 -1.971 13.920 1.00 18.43 92 ASP A CA 1
ATOM 700 C C . ASP A 1 95 ? -34.713 -2.354 12.448 1.00 17.92 92 ASP A C 1
ATOM 701 O O . ASP A 1 95 ? -33.886 -1.851 11.648 1.00 18.44 92 ASP A O 1
ATOM 706 N N . LYS A 1 96 ? -35.624 -3.259 12.090 1.00 19.57 93 LYS A N 1
ATOM 707 C CA . LYS A 1 96 ? -35.592 -3.774 10.719 1.00 17.45 93 LYS A CA 1
ATOM 708 C C . LYS A 1 96 ? -36.182 -2.843 9.693 1.00 19.25 93 LYS A C 1
ATOM 709 O O . LYS A 1 96 ? -35.875 -2.995 8.512 1.00 21.32 93 LYS A O 1
ATOM 715 N N . SER A 1 97 ? -37.063 -1.928 10.104 1.00 19.12 94 SER A N 1
ATOM 716 C CA . SER A 1 97 ? -37.553 -0.922 9.160 1.00 22.14 94 SER A CA 1
ATOM 717 C C . SER A 1 97 ? -36.392 -0.030 8.715 1.00 21.40 94 SER A C 1
ATOM 718 O O . SER A 1 97 ? -36.146 0.208 7.494 1.00 22.28 94 SER A O 1
ATOM 721 N N . ILE A 1 98 ? -35.641 0.434 9.711 1.00 17.74 95 ILE A N 1
ATOM 722 C CA . ILE A 1 98 ? -34.463 1.252 9.441 1.00 17.20 95 ILE A CA 1
ATOM 723 C C . ILE A 1 98 ? -33.426 0.449 8.634 1.00 15.00 95 ILE A C 1
ATOM 724 O O . ILE A 1 98 ? -32.878 0.919 7.614 1.00 17.11 95 ILE A O 1
ATOM 729 N N . ASN A 1 99 ? -33.132 -0.781 9.076 1.00 14.24 96 ASN A N 1
ATOM 730 C CA . ASN A 1 99 ? -32.098 -1.514 8.379 1.00 14.37 96 ASN A CA 1
ATOM 731 C C . ASN A 1 99 ? -32.532 -1.889 6.972 1.00 14.64 96 ASN A C 1
ATOM 732 O O . ASN A 1 99 ? -31.677 -1.980 6.082 1.00 13.42 96 ASN A O 1
ATOM 737 N N . SER A 1 100 ? -33.823 -2.137 6.736 1.00 14.71 97 SER A N 1
ATOM 738 C CA . SER A 1 100 ? -34.268 -2.479 5.373 1.00 16.70 97 SER A CA 1
ATOM 739 C C . SER A 1 100 ? -34.053 -1.268 4.491 1.00 17.65 97 SER A C 1
ATOM 740 O O . SER A 1 100 ? -33.642 -1.457 3.317 1.00 17.29 97 SER A O 1
ATOM 743 N N . GLU A 1 101 ? -34.318 -0.063 5.013 1.00 16.03 98 GLU A N 1
ATOM 744 C CA . GLU A 1 101 ? -34.063 1.146 4.192 1.00 17.84 98 GLU A CA 1
ATOM 745 C C . GLU A 1 101 ? -32.561 1.239 3.885 1.00 18.02 98 GLU A C 1
ATOM 746 O O . GLU A 1 101 ? -32.134 1.502 2.733 1.00 17.92 98 GLU A O 1
ATOM 752 N N . LEU A 1 102 ? -31.722 0.928 4.885 1.00 14.86 99 LEU A N 1
ATOM 753 C CA . LEU A 1 102 ? -30.271 0.990 4.694 1.00 14.62 99 LEU A CA 1
ATOM 754 C C . LEU A 1 102 ? -29.746 -0.052 3.677 1.00 14.53 99 LEU A C 1
ATOM 755 O O . LEU A 1 102 ? -28.987 0.278 2.740 1.00 15.66 99 LEU A O 1
ATOM 760 N N . ILE A 1 103 ? -30.140 -1.329 3.816 1.00 12.83 100 ILE A N 1
ATOM 761 C CA . ILE A 1 103 ? -29.622 -2.362 2.921 1.00 13.77 100 ILE A CA 1
ATOM 762 C C . ILE A 1 103 ? -30.241 -2.168 1.520 1.00 14.10 100 ILE A C 1
ATOM 763 O O . ILE A 1 103 ? -29.560 -2.389 0.511 1.00 16.00 100 ILE A O 1
ATOM 768 N N . ASN A 1 104 ? -31.511 -1.730 1.413 1.00 14.01 101 ASN A N 1
ATOM 769 C CA . ASN A 1 104 ? -32.049 -1.431 0.061 1.00 15.64 101 ASN A CA 1
ATOM 770 C C . ASN A 1 104 ? -31.251 -0.300 -0.618 1.00 17.98 101 ASN A C 1
ATOM 771 O O . ASN A 1 104 ? -30.984 -0.328 -1.847 1.00 18.34 101 ASN A O 1
ATOM 776 N N . PHE A 1 105 ? -30.870 0.705 0.198 1.00 14.89 102 PHE A N 1
ATOM 777 C CA . PHE A 1 105 ? -29.993 1.722 -0.349 1.00 15.62 102 PHE A CA 1
ATOM 778 C C . PHE A 1 105 ? -28.672 1.138 -0.827 1.00 13.47 102 PHE A C 1
ATOM 779 O O . PHE A 1 105 ? -28.226 1.509 -1.932 1.00 16.98 102 PHE A O 1
ATOM 787 N N . ILE A 1 106 ? -28.048 0.266 -0.023 1.00 13.75 103 ILE A N 1
ATOM 788 C CA . ILE A 1 106 ? -26.782 -0.345 -0.443 1.00 14.87 103 ILE A CA 1
ATOM 789 C C . ILE A 1 106 ? -26.929 -1.129 -1.765 1.00 14.74 103 ILE A C 1
ATOM 790 O O . ILE A 1 106 ? -26.054 -1.015 -2.654 1.00 17.03 103 ILE A O 1
ATOM 795 N N . ILE A 1 107 ? -28.022 -1.887 -1.921 1.00 14.34 104 ILE A N 1
ATOM 796 C CA . ILE A 1 107 ? -28.266 -2.583 -3.186 1.00 15.52 104 ILE A CA 1
ATOM 797 C C . ILE A 1 107 ? -28.293 -1.588 -4.334 1.00 18.41 104 ILE A C 1
ATOM 798 O O . ILE A 1 107 ? -27.630 -1.792 -5.402 1.00 18.55 104 ILE A O 1
ATOM 803 N N . ASN A 1 108 ? -29.040 -0.466 -4.172 1.00 18.62 105 ASN A N 1
ATOM 804 C CA . ASN A 1 108 ? -29.018 0.498 -5.297 1.00 17.53 105 ASN A CA 1
ATOM 805 C C . ASN A 1 108 ? -27.681 1.200 -5.532 1.00 18.18 105 ASN A C 1
ATOM 806 O O . ASN A 1 108 ? -27.305 1.467 -6.652 1.00 20.43 105 ASN A O 1
ATOM 811 N N . TYR A 1 109 ? -26.981 1.543 -4.447 1.00 18.36 106 TYR A N 1
ATOM 812 C CA . TYR A 1 109 ? -25.664 2.136 -4.571 1.00 18.63 106 TYR A CA 1
ATOM 813 C C . TYR A 1 109 ? -24.760 1.209 -5.368 1.00 17.64 106 TYR A C 1
ATOM 814 O O . TYR A 1 109 ? -24.027 1.616 -6.292 1.00 19.67 106 TYR A O 1
ATOM 823 N N . ALA A 1 110 ? -24.782 -0.057 -5.005 1.00 17.89 107 ALA A N 1
ATOM 824 C CA . ALA A 1 110 ? -23.935 -1.036 -5.675 1.00 18.41 107 ALA A CA 1
ATOM 825 C C . ALA A 1 110 ? -24.299 -1.191 -7.148 1.00 19.63 107 ALA A C 1
ATOM 826 O O . ALA A 1 110 ? -23.408 -1.241 -8.041 1.00 24.69 107 ALA A O 1
ATOM 828 N N . ARG A 1 111 ? -25.593 -1.277 -7.435 1.00 21.23 108 ARG A N 1
ATOM 829 C CA . ARG A 1 111 ? -26.022 -1.392 -8.829 1.00 22.43 108 ARG A CA 1
ATOM 830 C C . ARG A 1 111 ? -25.554 -0.174 -9.627 1.00 27.10 108 ARG A C 1
ATOM 831 O O . ARG A 1 111 ? -25.052 -0.302 -10.741 1.00 31.27 108 ARG A O 1
ATOM 839 N N . GLN A 1 112 ? -25.640 0.996 -9.011 1.00 27.46 109 GLN A N 1
ATOM 840 C CA . GLN A 1 112 ? -25.242 2.215 -9.737 1.00 25.65 109 GLN A CA 1
ATOM 841 C C . GLN A 1 112 ? -23.773 2.374 -9.966 1.00 26.62 109 GLN A C 1
ATOM 842 O O . GLN A 1 112 ? -23.355 3.121 -10.882 1.00 34.25 109 GLN A O 1
ATOM 848 N N . ASN A 1 113 ? -22.975 1.727 -9.139 1.00 31.17 110 ASN A N 1
ATOM 849 C CA . ASN A 1 113 ? -21.539 1.854 -9.262 1.00 33.62 110 ASN A CA 1
ATOM 850 C C . ASN A 1 113 ? -20.981 0.616 -9.925 1.00 32.70 110 ASN A C 1
ATOM 851 O O . ASN A 1 113 ? -19.800 0.331 -9.839 1.00 37.64 110 ASN A O 1
ATOM 856 N N . ASN A 1 114 ? -21.881 -0.102 -10.593 1.00 32.07 111 ASN A N 1
ATOM 857 C CA . ASN A 1 114 ? -21.537 -1.211 -11.476 1.00 34.01 111 ASN A CA 1
ATOM 858 C C . ASN A 1 114 ? -20.836 -2.388 -10.796 1.00 29.12 111 ASN A C 1
ATOM 859 O O . ASN A 1 114 ? -20.049 -3.116 -11.417 1.00 35.71 111 ASN A O 1
ATOM 864 N N . TYR A 1 115 ? -21.178 -2.594 -9.531 1.00 26.76 112 TYR A N 1
ATOM 865 C CA . TYR A 1 115 ? -20.742 -3.768 -8.782 1.00 25.18 112 TYR A CA 1
ATOM 866 C C . TYR A 1 115 ? -21.417 -5.001 -9.356 1.00 30.43 112 TYR A C 1
ATOM 867 O O . TYR A 1 115 ? -22.525 -4.909 -9.900 1.00 28.42 112 TYR A O 1
ATOM 876 N N . GLU A 1 116 ? -20.767 -6.168 -9.236 1.00 27.15 113 GLU A N 1
ATOM 877 C CA . GLU A 1 116 ? -21.301 -7.391 -9.827 1.00 32.90 113 GLU A CA 1
ATOM 878 C C . GLU A 1 116 ? -22.144 -8.166 -8.822 1.00 35.01 113 GLU A C 1
ATOM 879 O O . GLU A 1 116 ? -23.138 -8.824 -9.179 1.00 37.20 113 GLU A O 1
ATOM 885 N N . SER A 1 117 ? -21.772 -8.100 -7.550 1.00 29.28 114 SER A N 1
ATOM 886 C CA . SER A 1 117 ? -22.573 -8.811 -6.573 1.00 28.57 114 SER A CA 1
ATOM 887 C C . SER A 1 117 ? -22.345 -8.214 -5.210 1.00 27.63 114 SER A C 1
ATOM 888 O O . SER A 1 117 ? -21.398 -7.400 -5.023 1.00 26.81 114 SER A O 1
ATOM 891 N N . LEU A 1 118 ? -23.251 -8.548 -4.297 1.00 22.58 115 LEU A N 1
ATOM 892 C CA . LEU A 1 118 ? -23.110 -8.073 -2.938 1.00 17.93 115 LEU A CA 1
ATOM 893 C C . LEU A 1 118 ? -23.182 -9.339 -2.131 1.00 20.42 115 LEU A C 1
ATOM 894 O O . LEU A 1 118 ? -24.119 -10.152 -2.340 1.00 19.89 115 LEU A O 1
ATOM 899 N N . LEU A 1 119 ? -22.232 -9.544 -1.195 1.00 16.52 116 LEU A N 1
ATOM 900 C CA . LEU A 1 119 ? -22.303 -10.728 -0.306 1.00 14.51 116 LEU A CA 1
ATOM 901 C C . LEU A 1 119 ? -22.497 -10.306 1.136 1.00 14.51 116 LEU A C 1
ATOM 902 O O . LEU A 1 119 ? -22.144 -9.182 1.510 1.00 16.58 116 LEU A O 1
ATOM 907 N N . THR A 1 120 ? -23.157 -11.127 1.927 1.00 13.95 117 THR A N 1
ATOM 908 C CA . THR A 1 120 ? -23.243 -10.853 3.353 1.00 12.18 117 THR A CA 1
ATOM 909 C C . THR A 1 120 ? -23.080 -12.192 4.076 1.00 13.07 117 THR A C 1
ATOM 910 O O . THR A 1 120 ? -23.426 -13.272 3.557 1.00 13.16 117 THR A O 1
ATOM 914 N N . SER A 1 121 ? -22.525 -12.156 5.299 1.00 13.68 118 SER A N 1
ATOM 915 C CA . SER A 1 121 ? -22.329 -13.353 6.113 1.00 13.75 118 SER A CA 1
ATOM 916 C C . SER A 1 121 ? -23.161 -13.216 7.388 1.00 14.71 118 SER A C 1
ATOM 917 O O . SER A 1 121 ? -23.306 -12.103 7.925 1.00 14.22 118 SER A O 1
ATOM 920 N N . ILE A 1 122 ? -23.748 -14.342 7.818 1.00 12.72 119 ILE A N 1
ATOM 921 C CA . ILE A 1 122 ? -24.697 -14.273 8.981 1.00 11.09 119 ILE A CA 1
ATOM 922 C C . ILE A 1 122 ? -24.362 -15.448 9.874 1.00 13.36 119 ILE A C 1
ATOM 923 O O . ILE A 1 122 ? -24.282 -16.623 9.432 1.00 14.38 119 ILE A O 1
ATOM 928 N N . VAL A 1 123 ? -24.199 -15.202 11.185 1.00 13.48 120 VAL A N 1
ATOM 929 C CA . VAL A 1 123 ? -23.951 -16.329 12.060 1.00 14.85 120 VAL A CA 1
ATOM 930 C C . VAL A 1 123 ? -25.082 -17.347 11.976 1.00 14.63 120 VAL A C 1
ATOM 931 O O . VAL A 1 123 ? -26.275 -16.994 11.825 1.00 16.15 120 VAL A O 1
ATOM 935 N N . SER A 1 124 ? -24.717 -18.609 12.040 1.00 15.53 121 SER A N 1
ATOM 936 C CA . SER A 1 124 ? -25.651 -19.628 11.566 1.00 16.47 121 SER A CA 1
ATOM 937 C C . SER A 1 124 ? -26.988 -19.795 12.245 1.00 15.60 121 SER A C 1
ATOM 938 O O . SER A 1 124 ? -27.915 -20.287 11.598 1.00 23.30 121 SER A O 1
ATOM 941 N N . ASN A 1 125 ? -27.115 -19.408 13.516 1.00 17.68 122 ASN A N 1
ATOM 942 C CA . ASN A 1 125 ? -28.441 -19.565 14.128 1.00 16.99 122 ASN A CA 1
ATOM 943 C C . ASN A 1 125 ? -29.174 -18.226 14.183 1.00 16.80 122 ASN A C 1
ATOM 944 O O . ASN A 1 125 ? -30.282 -18.174 14.745 1.00 17.09 122 ASN A O 1
ATOM 949 N N . ASN A 1 126 ? -28.637 -17.189 13.538 1.00 14.32 123 ASN A N 1
ATOM 950 C CA . ASN A 1 126 ? -29.327 -15.889 13.492 1.00 12.66 123 ASN A CA 1
ATOM 951 C C . ASN A 1 126 ? -30.376 -15.891 12.364 1.00 15.39 123 ASN A C 1
ATOM 952 O O . ASN A 1 126 ? -30.201 -15.264 11.301 1.00 14.27 123 ASN A O 1
ATOM 957 N N . ILE A 1 127 ? -31.506 -16.563 12.629 1.00 14.49 124 ILE A N 1
ATOM 958 C CA . ILE A 1 127 ? -32.555 -16.679 11.594 1.00 13.85 124 ILE A CA 1
ATOM 959 C C . ILE A 1 127 ? -33.251 -15.355 11.386 1.00 14.67 124 ILE A C 1
ATOM 960 O O . ILE A 1 127 ? -33.748 -15.077 10.269 1.00 13.65 124 ILE A O 1
ATOM 965 N N . GLY A 1 128 ? -33.296 -14.473 12.404 1.00 13.18 125 GLY A N 1
ATOM 966 C CA . GLY A 1 128 ? -33.867 -13.162 12.178 1.00 13.16 125 GLY A CA 1
ATOM 967 C C . GLY A 1 128 ? -33.156 -12.423 11.045 1.00 12.75 125 GLY A C 1
ATOM 968 O O . GLY A 1 128 ? -33.783 -11.794 10.155 1.00 13.01 125 GLY A O 1
ATOM 969 N N . ALA A 1 129 ? -31.804 -12.433 11.111 1.00 11.23 126 ALA A N 1
ATOM 970 C CA . ALA A 1 129 ? -31.045 -11.718 10.091 1.00 12.16 126 ALA A CA 1
ATOM 971 C C . ALA A 1 129 ? -31.160 -12.434 8.739 1.00 12.65 126 ALA A C 1
ATOM 972 O O . ALA A 1 129 ? -31.230 -11.746 7.670 1.00 12.77 126 ALA A O 1
ATOM 974 N N . LYS A 1 130 ? -31.178 -13.777 8.737 1.00 11.76 127 LYS A N 1
ATOM 975 C CA . LYS A 1 130 ? -31.275 -14.498 7.457 1.00 12.17 127 LYS A CA 1
ATOM 976 C C . LYS A 1 130 ? -32.631 -14.213 6.783 1.00 14.43 127 LYS A C 1
ATOM 977 O O . LYS A 1 130 ? -32.680 -13.926 5.575 1.00 14.44 127 LYS A O 1
ATOM 983 N N . VAL A 1 131 ? -33.744 -14.249 7.545 1.00 13.07 128 VAL A N 1
ATOM 984 C CA . VAL A 1 131 ? -35.045 -13.933 6.963 1.00 14.01 128 VAL A CA 1
ATOM 985 C C . VAL A 1 131 ? -35.145 -12.482 6.472 1.00 13.65 128 VAL A C 1
ATOM 986 O O . VAL A 1 131 ? -35.726 -12.208 5.414 1.00 14.65 128 VAL A O 1
ATOM 990 N N . PHE A 1 132 ? -34.527 -11.566 7.236 1.00 12.73 129 PHE A N 1
ATOM 991 C CA . PHE A 1 132 ? -34.492 -10.166 6.840 1.00 14.58 129 PHE A CA 1
ATOM 992 C C . PHE A 1 132 ? -33.804 -10.045 5.452 1.00 12.94 129 PHE A C 1
ATOM 993 O O . PHE A 1 132 ? -34.323 -9.376 4.542 1.00 14.60 129 PHE A O 1
ATOM 1001 N N . TYR A 1 133 ? -32.658 -10.710 5.301 1.00 14.31 130 TYR A N 1
ATOM 1002 C CA . TYR A 1 133 ? -31.954 -10.588 4.023 1.00 14.40 130 TYR A CA 1
ATOM 1003 C C . TYR A 1 133 ? -32.636 -11.300 2.902 1.00 15.77 130 TYR A C 1
ATOM 1004 O O . TYR A 1 133 ? -32.640 -10.830 1.747 1.00 14.41 130 TYR A O 1
ATOM 1013 N N . SER A 1 134 ? -33.276 -12.443 3.191 1.00 14.32 131 SER A N 1
ATOM 1014 C CA A SER A 1 134 ? -34.036 -13.151 2.153 0.58 14.95 131 SER A CA 1
ATOM 1015 C CA B SER A 1 134 ? -34.025 -13.134 2.139 0.42 14.94 131 SER A CA 1
ATOM 1016 C C . SER A 1 134 ? -35.180 -12.266 1.644 1.00 15.92 131 SER A C 1
ATOM 1017 O O . SER A 1 1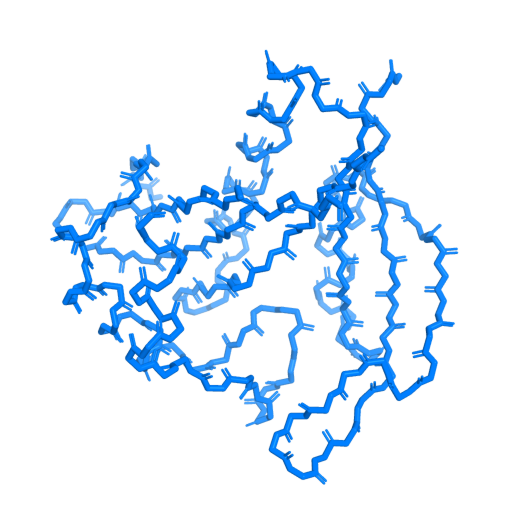34 ? -35.493 -12.244 0.441 1.00 18.07 131 SER A O 1
ATOM 1022 N N . ALA A 1 135 ? -35.790 -11.513 2.564 1.00 15.66 132 ALA A N 1
ATOM 1023 C CA . ALA A 1 135 ? -36.909 -10.683 2.161 1.00 17.51 132 ALA A CA 1
ATOM 1024 C C . ALA A 1 135 ? -36.457 -9.551 1.222 1.00 17.12 132 ALA A C 1
ATOM 1025 O O . ALA A 1 135 ? -37.267 -8.997 0.456 1.00 21.82 132 ALA A O 1
ATOM 1027 N N . LEU A 1 136 ? -35.184 -9.175 1.327 1.00 15.73 133 LEU A N 1
ATOM 1028 C CA . LEU A 1 136 ? -34.624 -8.143 0.423 1.00 17.12 133 LEU A CA 1
ATOM 1029 C C . LEU A 1 136 ? -34.078 -8.723 -0.865 1.00 18.22 133 LEU A C 1
ATOM 1030 O O . LEU A 1 136 ? -33.571 -7.967 -1.712 1.00 21.87 133 LEU A O 1
ATOM 1035 N N . GLY A 1 137 ? -34.246 -10.023 -1.055 1.00 16.25 134 GLY A N 1
ATOM 1036 C CA . GLY A 1 137 ? -33.858 -10.596 -2.334 1.00 15.82 134 GLY A CA 1
ATOM 1037 C C . GLY A 1 137 ? -32.506 -11.301 -2.353 1.00 17.23 134 GLY A C 1
ATOM 1038 O O . GLY A 1 137 ? -32.100 -11.764 -3.449 1.00 19.74 134 GLY A O 1
ATOM 1039 N N . PHE A 1 138 ? -31.816 -11.396 -1.213 1.00 13.55 135 PHE A N 1
ATOM 1040 C CA . PHE A 1 138 ? -30.582 -12.193 -1.173 1.00 13.53 135 PHE A CA 1
ATOM 1041 C C . PHE A 1 138 ? -30.903 -13.684 -1.168 1.00 16.49 135 PHE A C 1
ATOM 1042 O O . PHE A 1 138 ? -31.915 -14.108 -0.561 1.00 18.00 135 PHE A O 1
ATOM 1050 N N . ASP A 1 139 ? -30.033 -14.468 -1.799 1.00 15.50 136 ASP A N 1
ATOM 1051 C CA . ASP A 1 139 ? -30.195 -15.929 -1.888 1.00 16.33 136 ASP A CA 1
ATOM 1052 C C . ASP A 1 139 ? -29.059 -16.592 -1.177 1.00 16.16 136 ASP A C 1
ATOM 1053 O O . ASP A 1 139 ? -27.973 -16.037 -0.994 1.00 16.01 136 ASP A O 1
ATOM 1058 N N . ILE A 1 140 ? -29.274 -17.850 -0.768 1.00 16.55 137 ILE A N 1
ATOM 1059 C CA . ILE A 1 140 ? -28.219 -18.568 -0.069 1.00 15.62 137 ILE A CA 1
ATOM 1060 C C . ILE A 1 140 ? -27.075 -18.969 -1.028 1.00 16.72 137 ILE A C 1
ATOM 1061 O O . ILE A 1 140 ? -27.304 -19.434 -2.167 1.00 20.01 137 ILE A O 1
ATOM 1066 N N . LEU A 1 141 ? -25.843 -18.685 -0.595 1.00 15.25 138 LEU A N 1
ATOM 1067 C CA . LEU A 1 141 ? -24.646 -19.136 -1.303 1.00 16.19 138 LEU A CA 1
ATOM 1068 C C . LEU A 1 141 ? -24.227 -20.411 -0.625 1.00 17.58 138 LEU A C 1
ATOM 1069 O O . LEU A 1 141 ? -24.052 -21.470 -1.285 1.00 17.63 138 LEU A O 1
ATOM 1074 N N . GLY A 1 142 ? -24.020 -20.347 0.676 1.00 15.93 139 GLY A N 1
ATOM 1075 C CA . GLY A 1 142 ? -23.538 -21.561 1.317 1.00 18.28 139 GLY A CA 1
ATOM 1076 C C . GLY A 1 142 ? -23.362 -21.441 2.817 1.00 17.58 139 GLY A C 1
ATOM 1077 O O . GLY A 1 142 ? -23.935 -20.513 3.432 1.00 16.32 139 GLY A O 1
ATOM 1078 N N . PHE A 1 143 ? -22.601 -22.355 3.395 1.00 17.07 140 PHE A N 1
ATOM 1079 C CA . PHE A 1 143 ? -22.448 -22.474 4.860 1.00 18.21 140 PHE A CA 1
ATOM 1080 C C . PHE A 1 143 ? -20.989 -22.762 5.094 1.00 20.90 140 PHE A C 1
ATOM 1081 O O . PHE A 1 143 ? -20.399 -23.736 4.537 1.00 19.52 140 PHE A O 1
ATOM 1089 N N . GLU A 1 144 ? -20.345 -21.902 5.882 1.00 20.94 141 GLU A N 1
ATOM 1090 C CA . GLU A 1 144 ? -18.932 -22.051 6.164 1.00 22.91 141 GLU A CA 1
ATOM 1091 C C . GLU A 1 144 ? -18.721 -22.337 7.673 1.00 24.93 141 GLU A C 1
ATOM 1092 O O . GLU A 1 144 ? -19.162 -21.563 8.516 1.00 20.89 141 GLU A O 1
ATOM 1098 N N . LYS A 1 145 ? -18.044 -23.428 8.006 1.00 21.68 142 LYS A N 1
ATOM 1099 C CA . LYS A 1 145 ? -17.733 -23.734 9.424 1.00 24.42 142 LYS A CA 1
ATOM 1100 C C . LYS A 1 145 ? -16.623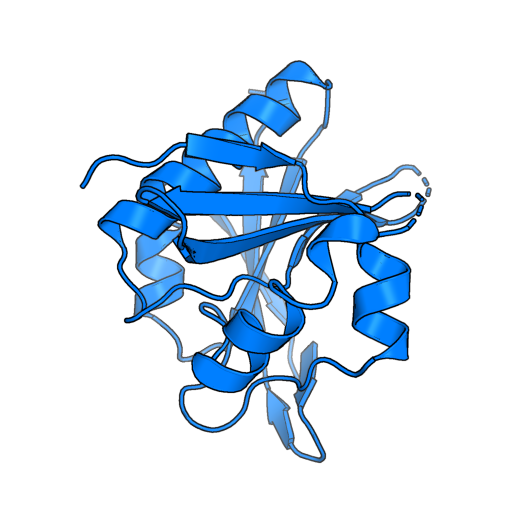 -22.799 9.936 1.00 29.62 142 LYS A C 1
ATOM 1101 O O . LYS A 1 145 ? -15.702 -22.461 9.168 1.00 26.04 142 LYS A O 1
ATOM 1107 N N . ASN A 1 146 ? -16.711 -22.362 11.200 1.00 25.52 143 ASN A N 1
ATOM 1108 C CA . ASN A 1 146 ? -15.641 -21.547 11.801 1.00 24.48 143 ASN A CA 1
ATOM 1109 C C . ASN A 1 146 ? -15.285 -20.355 10.891 1.00 25.07 143 ASN A C 1
ATOM 1110 O O . ASN A 1 146 ? -14.093 -20.056 10.652 1.00 30.56 143 ASN A O 1
ATOM 1115 N N . ALA A 1 147 ? -16.310 -19.710 10.350 1.00 23.06 144 ALA A N 1
ATOM 1116 C CA . ALA A 1 147 ? -16.121 -18.671 9.348 1.00 22.11 144 ALA A CA 1
ATOM 1117 C C . ALA A 1 147 ? -15.663 -17.400 10.003 1.00 24.96 144 ALA A C 1
ATOM 1118 O O . ALA A 1 147 ? -15.037 -16.558 9.345 1.00 29.54 144 ALA A O 1
ATOM 1120 N N . ILE A 1 148 ? -16.001 -17.219 11.285 1.00 21.37 145 ILE A N 1
ATOM 1121 C CA . ILE A 1 148 ? -15.578 -15.981 11.927 1.00 23.34 145 ILE A CA 1
ATOM 1122 C C . ILE A 1 148 ? -15.138 -16.271 13.351 1.00 27.59 145 ILE A C 1
ATOM 1123 O O . ILE A 1 148 ? -15.696 -17.155 13.992 1.00 22.24 145 ILE A O 1
ATOM 1128 N N . LYS A 1 149 ? -14.137 -15.549 13.840 1.00 24.49 146 LYS A N 1
ATOM 1129 C CA . LYS A 1 149 ? -13.744 -15.704 15.240 1.00 24.94 146 LYS A CA 1
ATOM 1130 C C . LYS A 1 149 ? -14.037 -14.410 15.975 1.00 24.66 146 LYS A C 1
ATOM 1131 O O . LYS A 1 149 ? -13.490 -13.346 15.619 1.00 26.62 146 LYS A O 1
ATOM 1137 N N . ILE A 1 150 ? -14.877 -14.477 17.008 1.00 25.32 147 ILE A N 1
ATOM 1138 C CA . ILE A 1 150 ? -15.262 -13.287 17.762 1.00 24.96 147 ILE A CA 1
ATOM 1139 C C . ILE A 1 150 ? -14.688 -13.427 19.136 1.00 29.97 147 ILE A C 1
ATOM 1140 O O . ILE A 1 150 ? -15.157 -14.229 19.946 1.00 32.22 147 ILE A O 1
ATOM 1145 N N . GLY A 1 151 ? -13.629 -12.660 19.398 1.00 30.10 148 GLY A N 1
ATOM 1146 C CA . GLY A 1 151 ? -12.881 -12.792 20.627 1.00 31.59 148 GLY A CA 1
ATOM 1147 C C . GLY A 1 151 ? -12.174 -14.117 20.535 1.00 38.39 148 GLY A C 1
ATOM 1148 O O . GLY A 1 151 ? -11.395 -14.320 19.607 1.00 35.35 148 GLY A O 1
ATOM 1149 N N . ASN A 1 152 ? -12.480 -15.028 21.461 1.00 38.28 149 ASN A N 1
ATOM 1150 C CA . ASN A 1 152 ? -11.942 -16.367 21.402 1.00 36.74 149 ASN A CA 1
ATOM 1151 C C . ASN A 1 152 ? -13.025 -17.404 21.044 1.00 35.48 149 ASN A C 1
ATOM 1152 O O . ASN A 1 152 ? -12.921 -18.567 21.417 1.00 38.82 149 ASN A O 1
ATOM 1157 N N . THR A 1 153 ? -14.077 -16.987 20.364 1.00 32.70 150 THR A N 1
ATOM 1158 C CA . THR A 1 153 ? -15.221 -17.858 20.125 1.00 32.15 150 THR A CA 1
ATOM 1159 C C . THR A 1 153 ? -15.506 -17.904 18.611 1.00 29.14 150 THR A C 1
ATOM 1160 O O . THR A 1 153 ? -15.846 -16.858 17.991 1.00 27.03 150 THR A O 1
ATOM 1164 N N . TYR A 1 154 ? -15.363 -19.091 18.013 1.00 29.79 151 TYR A N 1
ATOM 1165 C CA . TYR A 1 154 ? -15.698 -19.262 16.591 1.00 30.32 151 TYR A CA 1
ATOM 1166 C C . TYR A 1 154 ? -17.185 -19.412 16.358 1.00 28.64 151 TYR A C 1
ATOM 1167 O O . TYR A 1 154 ? -17.909 -20.035 17.184 1.00 28.59 151 TYR A O 1
ATOM 1176 N N . PHE A 1 155 ? -17.618 -18.919 15.192 1.00 23.37 152 PHE A N 1
ATOM 1177 C CA . PHE A 1 155 ? -18.990 -19.153 14.727 1.00 21.40 152 PHE A CA 1
ATOM 1178 C C . PHE A 1 155 ? -19.006 -19.655 13.306 1.00 20.73 152 PHE A C 1
ATOM 1179 O O . PHE A 1 155 ? -18.200 -19.213 12.444 1.00 22.42 152 PHE A O 1
ATOM 1187 N N . ASP A 1 156 ? -19.951 -20.570 13.053 1.00 20.34 153 ASP A N 1
ATOM 1188 C CA . ASP A 1 156 ? -20.264 -20.930 11.663 1.00 18.33 153 ASP A CA 1
ATOM 1189 C C . ASP A 1 156 ? -21.161 -19.838 11.049 1.00 17.62 153 ASP A C 1
ATOM 1190 O O . ASP A 1 156 ? -21.909 -19.161 11.750 1.00 15.68 153 ASP A O 1
ATOM 1195 N N . GLU A 1 157 ? -21.057 -19.629 9.737 1.00 16.28 154 GLU A N 1
ATOM 1196 C CA . GLU A 1 157 ? -21.874 -18.618 9.084 1.00 15.18 154 GLU A CA 1
ATOM 1197 C C . GLU A 1 157 ? -22.521 -19.121 7.822 1.00 16.55 154 GLU A C 1
ATOM 1198 O O . GLU A 1 157 ? -21.908 -19.935 7.074 1.00 18.14 154 GLU A O 1
ATOM 1204 N N . HIS A 1 158 ? -23.704 -18.589 7.548 1.00 14.94 155 HIS A N 1
ATOM 1205 C CA . HIS A 1 158 ? -24.302 -18.690 6.206 1.00 16.33 155 HIS A CA 1
ATOM 1206 C C . HIS A 1 158 ? -23.768 -17.532 5.375 1.00 13.57 155 HIS A C 1
ATOM 1207 O O . HIS A 1 158 ? -23.576 -16.403 5.864 1.00 14.88 155 HIS A O 1
ATOM 1214 N N . TRP A 1 159 ? -23.533 -17.792 4.083 1.00 12.87 156 TRP A N 1
ATOM 1215 C CA . TRP A 1 159 ? -23.190 -16.722 3.173 1.00 12.93 156 TRP A CA 1
ATOM 1216 C C . TRP A 1 159 ? -24.373 -16.565 2.226 1.00 13.11 156 TRP A C 1
ATOM 1217 O O . TRP A 1 159 ? -24.918 -17.540 1.731 1.00 13.92 156 TRP A O 1
ATOM 1228 N N . LEU A 1 160 ? -24.791 -15.309 1.986 1.00 12.75 157 LEU A N 1
ATOM 1229 C CA . LEU A 1 160 ? -25.868 -15.018 1.046 1.00 13.36 157 LEU A CA 1
ATOM 1230 C C . LEU A 1 160 ? -25.344 -14.030 0.025 1.00 15.20 157 LEU A C 1
ATOM 1231 O O . LEU A 1 160 ? -24.411 -13.282 0.313 1.00 16.24 157 LEU A O 1
ATOM 1236 N N . PHE A 1 161 ? -25.996 -13.976 -1.123 1.00 16.07 158 PHE A N 1
ATOM 1237 C CA . PHE A 1 161 ? -25.575 -13.034 -2.150 1.00 16.90 158 PHE A CA 1
ATOM 1238 C C . PHE A 1 161 ? -26.790 -12.373 -2.769 1.00 19.39 158 PHE A C 1
ATOM 1239 O O . PHE A 1 161 ? -27.901 -12.942 -2.795 1.00 21.12 158 PHE A O 1
ATOM 1247 N N . TYR A 1 162 ? -26.553 -11.192 -3.373 1.00 17.99 159 TYR A N 1
ATOM 1248 C CA . TYR A 1 162 ? -27.584 -10.547 -4.188 1.00 18.86 159 TYR A CA 1
ATOM 1249 C C . TYR A 1 162 ? -27.001 -10.380 -5.575 1.00 21.05 159 TYR A C 1
ATOM 1250 O O . TYR A 1 162 ? -25.913 -9.779 -5.753 1.00 22.68 159 TYR A O 1
ATOM 1259 N N . ASP A 1 163 ? -27.790 -10.849 -6.537 1.00 23.81 160 ASP A N 1
ATOM 1260 C CA . ASP A 1 163 ? -27.427 -10.899 -7.938 1.00 25.28 160 ASP A CA 1
ATOM 1261 C C . ASP A 1 163 ? -27.629 -9.538 -8.549 1.00 25.76 160 ASP A C 1
ATOM 1262 O O . ASP A 1 163 ? -28.784 -9.195 -8.891 1.00 30.54 160 ASP A O 1
ATOM 1267 N N . LEU A 1 164 ? -26.542 -8.785 -8.787 1.00 27.08 161 LEU A N 1
ATOM 1268 C CA . LEU A 1 164 ? -26.679 -7.427 -9.375 1.00 29.37 161 LEU A CA 1
ATOM 1269 C C . LEU A 1 164 ? -26.597 -7.386 -10.862 1.00 43.98 161 LEU A C 1
ATOM 1270 O O . LEU A 1 164 ? -26.817 -6.325 -11.458 1.00 47.11 161 LEU A O 1
ATOM 1275 N N . ILE A 1 165 ? -26.247 -8.520 -11.447 1.00 36.65 162 ILE A N 1
ATOM 1276 C CA . ILE A 1 165 ? -26.132 -8.640 -12.889 1.00 45.80 162 ILE A CA 1
ATOM 1277 C C . ILE A 1 165 ? -27.531 -8.663 -13.506 1.00 55.15 162 ILE A C 1
ATOM 1278 O O . ILE A 1 165 ? -27.799 -8.013 -14.547 1.00 55.15 162 ILE A O 1
ATOM 1283 N N . ASN A 1 166 ? -28.423 -9.398 -12.840 1.00 53.36 163 ASN A N 1
ATOM 1284 C CA . ASN A 1 166 ? -29.810 -9.553 -13.292 1.00 56.09 163 ASN A CA 1
ATOM 1285 C C . ASN A 1 166 ? -30.777 -8.927 -12.294 1.00 52.34 163 ASN A C 1
ATOM 1286 O O . ASN A 1 166 ? -30.375 -8.575 -11.170 1.00 50.98 163 ASN A O 1
#

B-factor: mean 29.04, std 13.7, range [10.99, 98.1]

Foldseek 3Di:
DDKDKDWAALVCLVQLLVQCVVLVDALQEDPVFDAHQDSVNSNVQRHVKIKMFIDDVHHTFWIWIWHWDDVTATEIGDTGGHVSDLVVVLVVVLVVLVVCLVVPHFKYKYKHFVVSVVSVVSVVVVPWAWDAKAFQPDQGPNRGTIITMTMHGSVD

Solvent-accessible surface area: 8566 Å² total; per-residue (Å²): 109,166,36,101,51,76,78,8,68,61,147,32,47,109,44,0,81,147,11,7,75,107,31,86,44,4,8,9,10,30,89,134,90,17,45,108,20,71,76,96,48,0,85,84,13,12,116,155,26,23,2,2,0,0,11,75,135,140,80,12,22,0,0,0,0,2,45,37,74,218,196,63,121,4,25,9,64,18,1,1,1,50,138,51,55,111,79,13,0,32,88,0,0,65,61,0,8,71,46,0,101,133,77,129,24,96,27,0,23,2,25,0,3,40,119,34,107,32,3,68,90,11,0,66,89,26,43,3,83,99,108,21,108,78,143,86,28,30,109,8,71,133,44,125,31,41,5,30,52,3,63,41,56,15,133,139